Protein AF-A0A433I1K0-F1 (afdb_monomer)

Sequence (82 aa):
MVTATFTLDTYTLTVTKAGAGAATGTVSSSPAGIACGSDCTEGYAPGTLVTLTATAGSGYIFTGWSGAGCSGTDPCAVTMDA

Structure (mmCIF, N/CA/C/O backbone):
data_AF-A0A433I1K0-F1
#
_entry.id   AF-A0A433I1K0-F1
#
loop_
_atom_site.group_PDB
_atom_site.id
_atom_site.type_symbol
_atom_site.label_atom_id
_atom_site.label_alt_id
_atom_site.label_comp_id
_atom_site.label_asym_id
_atom_site.label_entity_id
_atom_site.label_seq_id
_atom_site.pdbx_PDB_ins_code
_atom_site.Cartn_x
_atom_site.Cartn_y
_atom_site.Cartn_z
_atom_site.occupancy
_atom_site.B_iso_or_equiv
_atom_site.auth_seq_id
_atom_site.auth_comp_id
_atom_site.auth_asym_id
_atom_site.auth_atom_id
_atom_site.pdbx_PDB_model_num
ATOM 1 N N . MET A 1 1 ? -30.763 14.775 29.985 1.00 55.69 1 MET A N 1
ATOM 2 C CA . MET A 1 1 ? -30.546 13.685 29.010 1.00 55.69 1 MET A CA 1
ATOM 3 C C . MET A 1 1 ? -29.053 13.504 28.843 1.00 55.69 1 MET A C 1
ATOM 5 O O . MET A 1 1 ? -28.348 14.505 28.836 1.00 55.69 1 MET A O 1
ATOM 9 N N . VAL A 1 2 ? -28.579 12.268 28.778 1.00 50.59 2 VAL A N 1
ATOM 10 C CA . VAL A 1 2 ? -27.171 11.942 28.532 1.00 50.59 2 VAL A CA 1
ATOM 11 C C . VAL A 1 2 ? -27.127 10.982 27.359 1.00 50.59 2 VAL A C 1
ATOM 13 O O . VAL A 1 2 ? -27.903 10.029 27.323 1.00 50.59 2 VAL A O 1
ATOM 16 N N . THR A 1 3 ? -26.241 11.267 26.412 1.00 61.88 3 THR A N 1
ATOM 17 C CA . THR A 1 3 ? -26.050 10.481 25.195 1.00 61.88 3 THR A CA 1
ATOM 18 C C . THR A 1 3 ? -24.590 10.060 25.143 1.00 61.88 3 THR A C 1
ATOM 20 O O . THR A 1 3 ? -23.708 10.912 25.220 1.00 61.88 3 THR A O 1
ATOM 23 N N . ALA A 1 4 ? -24.344 8.756 25.034 1.00 69.31 4 ALA A N 1
ATOM 24 C CA . ALA A 1 4 ? -23.027 8.212 24.734 1.00 69.31 4 ALA A CA 1
ATOM 25 C C . ALA A 1 4 ? -22.935 7.965 23.225 1.00 69.31 4 ALA A C 1
ATOM 27 O O . ALA A 1 4 ? -23.832 7.348 22.650 1.00 69.31 4 ALA A O 1
ATOM 28 N N . THR A 1 5 ? -21.861 8.443 22.602 1.00 78.12 5 THR A N 1
ATOM 29 C CA . THR A 1 5 ? -21.595 8.245 21.175 1.00 78.12 5 THR A CA 1
ATOM 30 C C . THR A 1 5 ? -20.352 7.386 21.033 1.00 78.12 5 THR A C 1
ATOM 32 O O . THR A 1 5 ? -19.321 7.691 21.626 1.00 78.12 5 THR A O 1
ATOM 35 N N . PHE A 1 6 ? -20.454 6.328 20.238 1.00 81.12 6 PHE A N 1
ATOM 36 C CA . PHE A 1 6 ? -19.344 5.445 19.905 1.00 81.12 6 PHE A CA 1
ATOM 37 C C . PHE A 1 6 ? -19.047 5.597 18.419 1.00 81.12 6 PHE A C 1
ATOM 39 O O . PHE A 1 6 ? -19.966 5.584 17.599 1.00 81.12 6 PHE A O 1
ATOM 46 N N . THR A 1 7 ? -17.773 5.749 18.080 1.00 77.88 7 THR A N 1
ATOM 47 C CA . THR A 1 7 ? -17.291 5.785 16.699 1.00 77.88 7 THR A CA 1
ATOM 48 C C . THR A 1 7 ? -16.326 4.636 16.481 1.00 77.88 7 THR A C 1
ATOM 50 O O . THR A 1 7 ? -15.662 4.192 17.417 1.00 77.88 7 THR A O 1
ATOM 53 N N . LEU A 1 8 ? -16.264 4.145 15.247 1.00 76.38 8 LEU A N 1
ATOM 54 C CA . LEU A 1 8 ? -15.246 3.181 14.862 1.00 76.38 8 LEU A CA 1
ATOM 55 C C . LEU A 1 8 ? -13.888 3.884 14.894 1.00 76.38 8 LEU A C 1
ATOM 57 O O . LEU A 1 8 ? -13.736 4.938 14.277 1.00 76.38 8 LEU A O 1
ATOM 61 N N . ASP A 1 9 ? -12.937 3.317 15.627 1.00 83.69 9 ASP A N 1
ATOM 62 C CA . ASP A 1 9 ? -11.547 3.746 15.554 1.00 83.69 9 ASP A CA 1
ATOM 63 C C . ASP A 1 9 ? -10.952 3.150 14.277 1.00 83.69 9 ASP A C 1
ATOM 65 O O . ASP A 1 9 ? -11.060 1.943 14.052 1.00 83.69 9 ASP A O 1
ATOM 69 N N . THR A 1 10 ? -10.427 3.985 13.388 1.00 88.50 10 THR A N 1
ATOM 70 C CA . THR A 1 10 ? -9.891 3.547 12.095 1.00 88.50 10 THR A CA 1
ATOM 71 C C . THR A 1 10 ? -8.499 4.108 11.902 1.00 88.50 10 THR A C 1
ATOM 73 O O . THR A 1 10 ? -8.281 5.307 12.072 1.00 88.50 10 THR A O 1
ATOM 76 N N . TYR A 1 11 ? -7.588 3.254 11.459 1.00 89.44 11 TYR A N 1
ATOM 77 C CA . TYR A 1 11 ? -6.204 3.587 11.183 1.00 89.44 11 TYR A CA 1
ATOM 78 C C . TYR A 1 11 ? -6.014 3.781 9.687 1.00 89.44 11 TYR A C 1
ATOM 80 O O . TYR A 1 11 ? -6.319 2.898 8.882 1.00 89.44 11 TYR A O 1
ATOM 88 N N . THR A 1 12 ? -5.502 4.949 9.312 1.00 91.25 12 THR A N 1
ATOM 89 C CA . THR A 1 12 ? -5.249 5.279 7.911 1.00 91.25 12 THR A CA 1
ATOM 90 C C . THR A 1 12 ? -3.945 4.644 7.448 1.00 91.25 12 THR A C 1
ATOM 92 O O . THR A 1 12 ? -2.863 5.020 7.902 1.00 91.25 12 THR A O 1
ATOM 95 N N . LEU A 1 13 ? -4.034 3.726 6.490 1.00 91.50 13 LEU A N 1
ATOM 96 C CA . LEU A 1 13 ? -2.881 3.200 5.772 1.00 91.50 13 LEU A CA 1
ATOM 97 C C . LEU A 1 13 ? -2.635 4.044 4.520 1.00 91.50 13 LEU A C 1
ATOM 99 O O . LEU A 1 13 ? -3.536 4.228 3.707 1.00 91.50 13 LEU A O 1
ATOM 103 N N . THR A 1 14 ? -1.408 4.540 4.354 1.00 93.31 14 THR A N 1
ATOM 104 C CA . THR A 1 14 ? -0.980 5.293 3.163 1.00 93.31 14 THR A CA 1
ATOM 105 C C . THR A 1 14 ? 0.098 4.523 2.414 1.00 93.31 14 THR A C 1
ATOM 107 O O . THR A 1 14 ? 1.131 4.178 2.988 1.00 93.31 14 THR A O 1
ATOM 110 N N . VAL A 1 15 ? -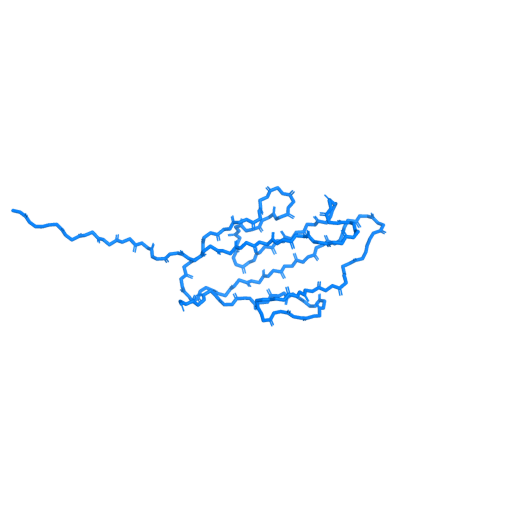0.118 4.287 1.121 1.00 93.31 15 VAL A N 1
ATOM 111 C CA . VAL A 1 15 ? 0.852 3.638 0.233 1.00 93.31 15 VAL A CA 1
ATOM 112 C C . VAL A 1 15 ? 1.548 4.685 -0.626 1.00 93.31 15 VAL A C 1
ATOM 114 O O . VAL A 1 15 ? 0.923 5.392 -1.411 1.00 93.31 15 VAL A O 1
ATOM 117 N N . THR A 1 16 ? 2.873 4.742 -0.535 1.00 91.94 16 THR A N 1
ATOM 118 C CA . T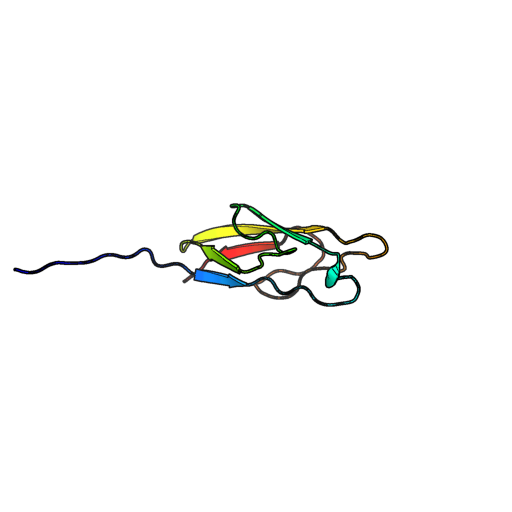HR A 1 16 ? 3.686 5.626 -1.374 1.00 91.94 16 THR A CA 1
ATOM 119 C C . THR A 1 16 ? 4.433 4.803 -2.411 1.00 91.94 16 THR A C 1
ATOM 121 O O . THR A 1 16 ? 5.192 3.897 -2.071 1.00 91.94 16 THR A O 1
ATOM 124 N N . LYS A 1 17 ? 4.255 5.140 -3.691 1.00 91.81 17 LYS A N 1
ATOM 125 C CA . LYS A 1 17 ? 5.037 4.559 -4.789 1.00 91.81 17 LYS A CA 1
ATOM 126 C C . LYS A 1 17 ? 6.310 5.377 -5.001 1.00 91.81 17 LYS A C 1
ATOM 128 O O . LYS A 1 17 ? 6.237 6.595 -5.141 1.00 91.81 17 LYS A O 1
ATOM 133 N N . ALA A 1 18 ? 7.460 4.713 -5.064 1.00 90.00 18 ALA A N 1
ATOM 134 C CA . ALA A 1 18 ? 8.763 5.348 -5.260 1.00 90.00 18 ALA A CA 1
ATOM 135 C C . ALA A 1 18 ? 9.578 4.641 -6.355 1.00 90.00 18 ALA A C 1
ATOM 137 O O . ALA A 1 18 ? 9.314 3.489 -6.692 1.00 90.00 18 ALA A O 1
ATOM 138 N N . GLY A 1 19 ? 10.577 5.339 -6.903 1.00 89.25 19 GLY A N 1
ATOM 139 C CA . GLY A 1 19 ? 11.472 4.814 -7.939 1.00 89.25 19 GLY A CA 1
ATOM 140 C C . GLY A 1 19 ? 10.975 5.001 -9.378 1.00 89.25 19 GLY A C 1
ATOM 141 O O . GLY A 1 19 ? 9.922 5.587 -9.644 1.00 89.25 19 GLY A O 1
ATOM 142 N N . ALA A 1 20 ? 11.773 4.519 -10.333 1.00 85.19 20 ALA A N 1
ATOM 143 C CA . ALA A 1 20 ? 11.427 4.562 -11.750 1.00 85.19 20 ALA A CA 1
ATOM 144 C C . ALA A 1 20 ? 10.258 3.600 -12.033 1.00 85.19 20 ALA A C 1
ATOM 146 O O . ALA A 1 20 ? 10.279 2.454 -11.596 1.00 85.19 20 ALA A O 1
ATOM 147 N N . GLY A 1 21 ? 9.223 4.075 -12.730 1.00 84.56 21 GLY A N 1
ATOM 148 C CA . GLY A 1 21 ? 7.994 3.305 -12.958 1.00 84.56 21 GLY A CA 1
ATOM 149 C C . GLY A 1 21 ? 6.904 3.506 -11.901 1.00 84.56 21 GLY A C 1
ATOM 150 O O . GLY A 1 21 ? 5.804 2.992 -12.072 1.00 84.56 21 GLY A O 1
ATOM 151 N N . ALA A 1 22 ? 7.133 4.315 -10.857 1.00 87.12 22 ALA A N 1
ATOM 152 C CA . ALA A 1 22 ? 6.108 4.633 -9.855 1.00 87.12 22 ALA A CA 1
ATOM 153 C C . ALA A 1 22 ? 4.837 5.270 -10.457 1.00 87.12 22 ALA A C 1
ATOM 155 O O . ALA A 1 22 ? 3.738 5.076 -9.936 1.00 87.12 22 ALA A O 1
ATOM 156 N N . ALA A 1 23 ? 4.968 6.003 -11.568 1.00 86.94 23 ALA A N 1
ATOM 157 C CA . ALA A 1 23 ? 3.840 6.619 -12.266 1.00 86.94 23 ALA A CA 1
ATOM 158 C C . ALA A 1 23 ? 2.929 5.596 -12.971 1.00 86.94 23 ALA A C 1
ATOM 160 O O . ALA A 1 23 ? 1.729 5.824 -13.071 1.00 86.94 23 ALA A O 1
ATOM 161 N N . THR A 1 24 ? 3.485 4.477 -13.442 1.00 90.69 24 THR A N 1
ATOM 16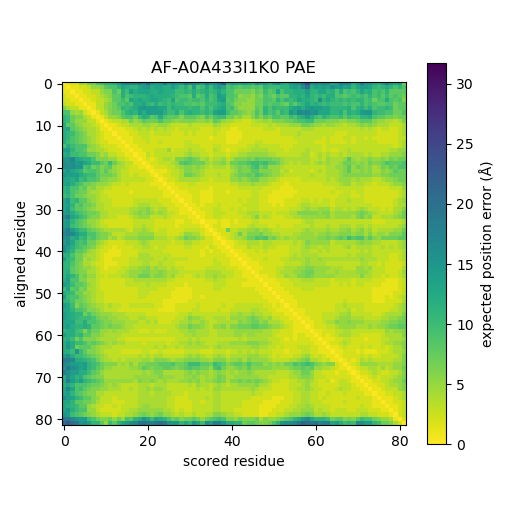2 C CA . THR A 1 24 ? 2.758 3.450 -14.210 1.00 90.69 24 THR A CA 1
ATOM 163 C C . THR A 1 24 ? 2.500 2.171 -13.414 1.00 90.69 24 THR A C 1
ATOM 165 O O . THR A 1 24 ? 1.667 1.363 -13.813 1.00 90.69 24 THR A O 1
ATOM 168 N N . GLY A 1 25 ? 3.189 1.982 -12.288 1.00 92.62 25 GLY A N 1
ATOM 169 C CA . GLY A 1 25 ? 2.933 0.905 -11.342 1.00 92.62 25 GLY A CA 1
ATOM 170 C C . GLY A 1 25 ? 1.655 1.128 -10.536 1.00 92.62 25 GLY A C 1
ATOM 171 O O . GLY A 1 25 ? 1.250 2.264 -10.257 1.00 92.62 25 GLY A O 1
ATOM 172 N N . THR A 1 26 ? 1.046 0.019 -10.130 1.00 94.62 26 THR A N 1
ATOM 173 C CA . THR A 1 26 ? -0.162 -0.008 -9.302 1.00 94.62 26 THR A CA 1
ATOM 174 C C . THR A 1 26 ? 0.062 -0.861 -8.060 1.00 94.62 26 THR A C 1
ATOM 176 O O . THR A 1 26 ? 0.871 -1.789 -8.069 1.00 94.62 26 THR A O 1
ATOM 179 N N . VAL A 1 27 ? -0.643 -0.538 -6.978 1.00 95.19 27 VAL A N 1
ATOM 180 C CA . VAL A 1 27 ? -0.698 -1.370 -5.769 1.00 95.19 27 VAL A CA 1
ATOM 181 C C . VAL A 1 27 ? -2.154 -1.600 -5.397 1.00 95.19 27 VAL A C 1
ATOM 183 O O . VAL A 1 27 ? -2.930 -0.652 -5.387 1.00 95.19 27 VAL A O 1
ATOM 186 N N . SER A 1 28 ? -2.521 -2.832 -5.073 1.00 95.56 28 SER A N 1
ATOM 187 C CA . SER A 1 28 ? -3.859 -3.189 -4.593 1.00 95.56 28 SER A CA 1
ATOM 188 C C . SER A 1 28 ? -3.795 -3.820 -3.206 1.00 95.56 28 SER A C 1
ATOM 190 O O . SER A 1 28 ? -2.845 -4.554 -2.923 1.00 95.56 28 SER A O 1
ATOM 192 N N . SER A 1 29 ? -4.811 -3.594 -2.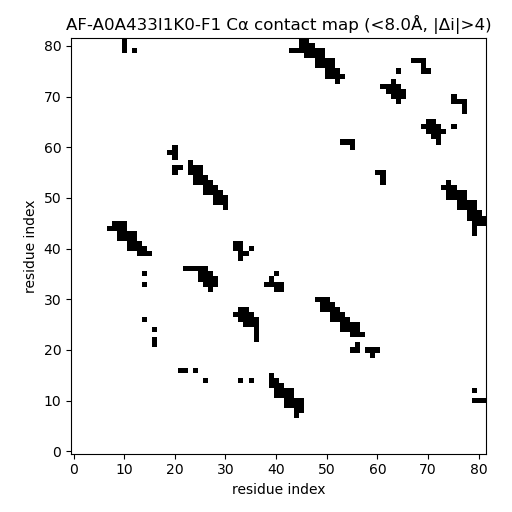373 1.00 95.38 29 SER A N 1
ATOM 193 C CA . SER A 1 29 ? -4.952 -4.241 -1.064 1.00 95.38 29 SER A CA 1
ATOM 194 C C . SER A 1 29 ? -6.040 -5.317 -1.015 1.00 95.38 29 SER A C 1
ATOM 196 O O . SER A 1 29 ? -7.015 -5.285 -1.765 1.00 95.38 29 SER A O 1
ATOM 198 N N . SER A 1 30 ? -5.890 -6.244 -0.067 1.00 94.25 30 SER A N 1
ATOM 199 C CA . SER A 1 30 ? -6.943 -7.136 0.424 1.00 94.25 30 SER A CA 1
ATOM 200 C C . SER A 1 30 ? -6.945 -7.113 1.960 1.00 94.25 30 SER A C 1
ATOM 202 O O . SER A 1 30 ? -5.945 -7.549 2.532 1.00 94.25 30 SER A O 1
ATOM 204 N N . PRO A 1 31 ? -8.013 -6.656 2.646 1.00 92.88 31 PRO A N 1
ATOM 205 C CA . PRO A 1 31 ? -9.301 -6.207 2.108 1.00 92.88 31 PRO A CA 1
ATOM 206 C C . PRO A 1 31 ? -9.200 -5.042 1.115 1.00 92.88 31 PRO A C 1
ATOM 208 O O . PRO A 1 31 ? -8.234 -4.276 1.134 1.00 92.88 31 PRO A O 1
ATOM 211 N N . ALA A 1 32 ? -10.179 -4.957 0.212 1.00 89.31 32 ALA A N 1
ATOM 212 C CA . ALA A 1 32 ? -10.219 -3.911 -0.803 1.00 89.31 32 ALA A CA 1
ATOM 213 C C . ALA A 1 32 ? -10.371 -2.528 -0.155 1.00 89.31 32 ALA A C 1
ATOM 215 O O . ALA A 1 32 ? -11.097 -2.382 0.825 1.00 89.31 32 ALA A O 1
ATOM 216 N N . GLY A 1 33 ? -9.700 -1.538 -0.735 1.00 89.75 33 GLY A N 1
ATOM 217 C CA . GLY A 1 33 ? -9.761 -0.138 -0.316 1.00 89.75 33 GLY A CA 1
ATOM 218 C C . GLY A 1 33 ? -8.600 0.668 -0.890 1.00 89.75 33 GLY A C 1
ATOM 219 O O . GLY A 1 33 ? -8.794 1.722 -1.476 1.00 89.75 33 GLY A O 1
ATOM 220 N N . ILE A 1 34 ? -7.396 0.087 -0.913 1.00 94.12 34 ILE A N 1
ATOM 221 C CA . ILE A 1 34 ? -6.261 0.675 -1.630 1.00 94.12 34 ILE A CA 1
ATOM 222 C C . ILE A 1 34 ? -6.207 0.130 -3.058 1.00 94.12 34 ILE A C 1
ATOM 224 O O . ILE A 1 34 ? -6.040 -1.071 -3.282 1.00 94.12 34 ILE A O 1
ATOM 228 N N . ALA A 1 35 ? -6.286 1.044 -4.023 1.00 93.31 35 ALA A N 1
ATOM 229 C CA . ALA A 1 35 ? -6.070 0.814 -5.447 1.00 93.31 35 ALA A CA 1
ATOM 230 C C . ALA A 1 35 ? -5.158 1.926 -5.985 1.00 93.31 35 ALA A C 1
ATOM 232 O O . ALA A 1 35 ? -5.564 2.828 -6.729 1.00 93.31 35 ALA A O 1
ATOM 233 N N . CYS A 1 36 ? -3.895 1.868 -5.566 1.00 89.75 36 CYS A N 1
ATOM 234 C CA . CYS A 1 36 ? -2.887 2.905 -5.738 1.00 89.75 36 CYS A CA 1
ATOM 235 C C . CYS A 1 36 ? -2.332 2.918 -7.170 1.00 89.75 36 CYS A C 1
ATOM 237 O O . CYS A 1 36 ? -1.162 2.649 -7.440 1.00 89.75 36 CYS A O 1
ATOM 239 N N . GLY A 1 37 ? -3.223 3.216 -8.109 1.00 84.50 37 GLY A N 1
ATOM 240 C CA . GLY A 1 37 ? -2.972 3.955 -9.343 1.00 84.50 37 GLY A CA 1
ATOM 241 C C . GLY A 1 37 ? -3.592 5.356 -9.267 1.00 84.50 37 GLY A C 1
ATOM 242 O O . GLY A 1 37 ? -2.998 6.305 -9.772 1.00 84.50 37 GLY A O 1
ATOM 243 N N . SER A 1 38 ? -4.724 5.483 -8.562 1.00 86.44 38 SER A N 1
ATOM 244 C CA . SER A 1 38 ? -5.432 6.741 -8.286 1.00 86.44 38 SER A CA 1
ATOM 245 C C . SER A 1 38 ? -5.751 6.952 -6.804 1.00 86.44 38 SER A C 1
ATOM 247 O O . SER A 1 38 ? -5.846 8.103 -6.391 1.00 86.44 38 SER A O 1
ATOM 249 N N . ASP A 1 39 ? -5.900 5.876 -6.019 1.00 91.88 39 ASP A N 1
ATOM 250 C CA . ASP A 1 39 ? -6.236 5.947 -4.593 1.00 91.88 39 ASP A CA 1
ATOM 251 C C . ASP A 1 39 ? -5.271 5.120 -3.739 1.00 91.88 39 ASP A C 1
ATOM 253 O O . ASP A 1 39 ? -5.181 3.898 -3.853 1.00 91.88 39 ASP A O 1
ATOM 257 N N . CYS A 1 40 ? -4.511 5.809 -2.899 1.00 94.00 40 CYS A N 1
ATOM 258 C CA . CYS A 1 40 ? -3.409 5.236 -2.140 1.00 94.00 40 CYS A CA 1
ATOM 259 C C . CYS A 1 40 ? -3.633 5.280 -0.625 1.00 94.00 40 CYS A C 1
ATOM 261 O O . CYS A 1 40 ? -2.699 4.990 0.125 1.00 94.00 40 CYS A O 1
ATOM 263 N N . THR A 1 41 ? -4.827 5.663 -0.172 1.00 93.56 41 THR A N 1
ATOM 264 C CA . THR A 1 41 ? -5.122 5.864 1.249 1.00 93.56 41 THR A CA 1
ATOM 265 C C . THR A 1 41 ? -6.447 5.231 1.625 1.00 93.56 41 THR A C 1
ATOM 267 O O . THR A 1 41 ? -7.455 5.545 1.012 1.00 93.56 41 THR A O 1
ATOM 270 N N . GLU A 1 42 ? -6.459 4.405 2.666 1.00 94.44 42 GLU A N 1
ATOM 271 C CA . GLU A 1 42 ? -7.691 3.789 3.169 1.00 94.44 42 GLU A CA 1
ATOM 272 C C . GLU A 1 42 ? -7.676 3.703 4.698 1.00 94.44 42 GLU A C 1
ATOM 274 O O . GLU A 1 42 ? -6.616 3.516 5.306 1.00 94.44 42 GLU A O 1
ATOM 279 N N . GLY A 1 43 ? -8.855 3.835 5.311 1.00 92.19 43 GLY A N 1
ATOM 280 C CA . GLY A 1 43 ? -9.063 3.628 6.738 1.00 92.19 43 GLY A CA 1
ATOM 281 C C . GLY A 1 43 ? -9.445 2.180 7.035 1.00 92.19 43 GLY A C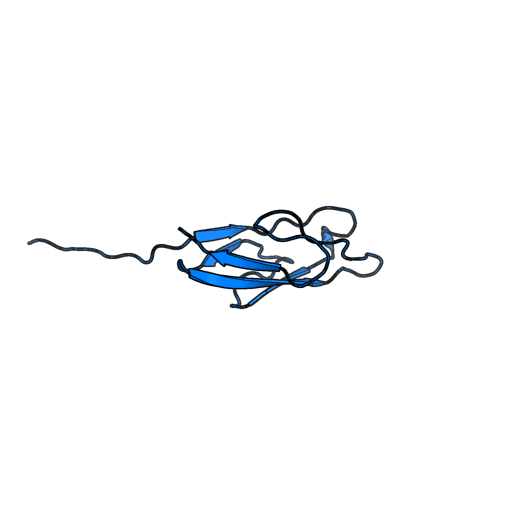 1
ATOM 282 O O . GLY A 1 43 ? -10.479 1.691 6.589 1.00 92.19 43 GLY A O 1
ATOM 283 N N . TYR A 1 44 ? -8.645 1.503 7.850 1.00 91.62 44 TYR A N 1
ATOM 284 C CA . TYR A 1 44 ? -8.925 0.139 8.291 1.00 91.62 44 TYR A CA 1
ATOM 285 C C . TYR A 1 44 ? -9.235 0.097 9.784 1.00 91.62 44 TYR A C 1
ATOM 287 O O . TYR A 1 44 ? -8.676 0.860 10.568 1.00 91.62 44 TYR A O 1
ATOM 295 N N . ALA A 1 45 ? -10.109 -0.818 10.198 1.00 90.88 45 ALA A N 1
ATOM 296 C CA . ALA A 1 45 ? -10.348 -1.062 11.617 1.00 90.88 45 ALA A CA 1
ATOM 297 C C . ALA A 1 45 ? -9.097 -1.679 12.284 1.00 90.88 45 ALA A C 1
ATOM 299 O O . ALA A 1 45 ? -8.360 -2.418 11.616 1.00 90.88 45 ALA A O 1
ATOM 300 N N . PRO A 1 46 ? -8.866 -1.443 13.586 1.00 89.50 46 PRO A N 1
ATOM 301 C CA . PRO A 1 46 ? -7.777 -2.074 14.319 1.00 89.50 46 PRO A CA 1
ATOM 302 C C . PRO A 1 46 ? -7.858 -3.603 14.245 1.00 89.50 46 PRO A C 1
ATOM 304 O O . PRO A 1 46 ? -8.941 -4.191 14.274 1.00 89.50 46 PRO A O 1
ATOM 307 N N . GLY A 1 47 ? -6.699 -4.250 14.144 1.00 88.69 47 GLY A N 1
ATOM 308 C CA . GLY A 1 47 ? -6.548 -5.694 13.974 1.00 88.69 47 GLY A CA 1
ATOM 309 C C . GLY A 1 47 ? -6.806 -6.205 12.553 1.00 88.69 47 GLY A C 1
ATOM 310 O O . GLY A 1 47 ? -6.751 -7.414 12.326 1.00 88.69 47 GLY A O 1
ATOM 311 N N . THR A 1 48 ? -7.083 -5.326 11.582 1.00 91.69 48 THR A N 1
ATOM 312 C CA . THR A 1 48 ? -7.256 -5.741 10.182 1.00 91.69 48 THR A CA 1
ATOM 313 C C . THR A 1 48 ? -5.912 -6.133 9.577 1.00 91.69 48 THR A C 1
ATOM 315 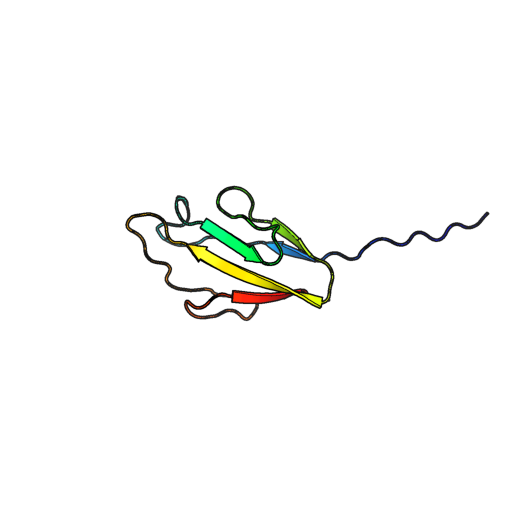O O . THR A 1 48 ? -4.976 -5.338 9.578 1.00 91.69 48 THR A O 1
ATOM 318 N N . LEU A 1 49 ? -5.826 -7.337 9.006 1.00 93.00 49 LEU A N 1
ATOM 319 C CA . LEU A 1 49 ? -4.678 -7.767 8.210 1.00 93.00 49 LEU A CA 1
ATOM 320 C C . LEU A 1 49 ? -4.862 -7.336 6.751 1.00 93.00 49 LEU A C 1
ATOM 322 O O . LEU A 1 49 ? -5.696 -7.892 6.037 1.00 93.00 49 LEU A O 1
ATOM 326 N N . VAL A 1 50 ? -4.069 -6.367 6.305 1.00 94.56 50 VAL A N 1
ATOM 327 C CA . VAL A 1 50 ? -4.092 -5.820 4.947 1.00 94.56 50 VAL A CA 1
ATOM 328 C C . VAL A 1 50 ? -2.933 -6.399 4.144 1.00 94.56 50 VAL A C 1
ATOM 330 O O . VAL A 1 50 ? -1.771 -6.181 4.462 1.00 94.56 50 VAL A O 1
ATOM 333 N N . THR A 1 51 ? -3.235 -7.123 3.071 1.00 95.50 51 THR A N 1
ATOM 334 C CA . THR A 1 51 ? -2.230 -7.650 2.138 1.00 95.50 51 THR A CA 1
ATOM 335 C C . THR A 1 51 ? -2.124 -6.748 0.916 1.00 95.50 51 THR A C 1
ATOM 337 O O . THR A 1 51 ? -3.081 -6.622 0.157 1.00 95.50 51 THR A O 1
ATOM 340 N N . LEU A 1 52 ? -0.961 -6.142 0.706 1.00 95.06 52 LEU A N 1
ATOM 341 C CA . LEU A 1 52 ? -0.630 -5.282 -0.422 1.00 95.06 52 LEU A CA 1
ATOM 342 C C . LEU A 1 52 ? 0.102 -6.070 -1.510 1.00 95.06 52 LEU A C 1
ATOM 344 O O . LEU A 1 52 ? 1.086 -6.762 -1.252 1.00 95.06 52 LEU A O 1
ATOM 348 N N . THR A 1 53 ? -0.354 -5.921 -2.749 1.00 95.19 53 THR A N 1
ATOM 349 C CA . THR A 1 53 ? 0.264 -6.520 -3.938 1.00 95.19 53 THR A CA 1
ATOM 350 C C . THR A 1 53 ? 0.634 -5.420 -4.920 1.00 95.19 53 THR A C 1
ATOM 352 O O . THR A 1 53 ? -0.212 -4.604 -5.279 1.00 95.19 53 THR A O 1
ATOM 355 N N . ALA A 1 54 ? 1.892 -5.389 -5.360 1.00 94.38 54 ALA A N 1
A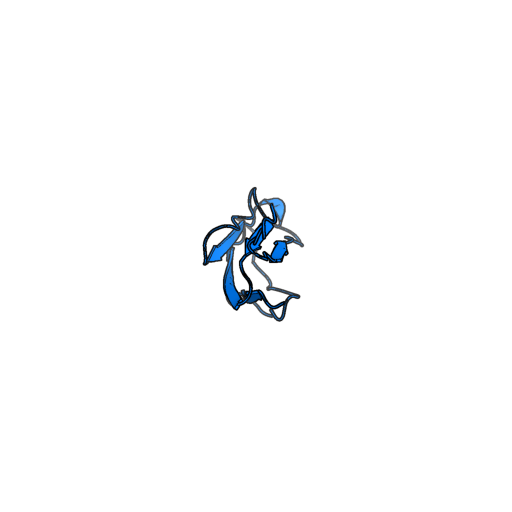TOM 356 C CA . ALA A 1 54 ? 2.381 -4.436 -6.349 1.00 94.38 54 ALA A CA 1
ATOM 357 C C . ALA A 1 54 ? 2.421 -5.079 -7.733 1.00 94.38 54 ALA A C 1
ATOM 359 O O . ALA A 1 54 ? 2.906 -6.196 -7.899 1.00 94.38 54 ALA A O 1
ATOM 360 N N . THR A 1 55 ? 1.977 -4.330 -8.737 1.00 93.50 55 THR A N 1
ATOM 361 C CA . THR A 1 55 ? 2.154 -4.673 -10.148 1.00 93.50 55 THR A CA 1
ATOM 362 C C . THR A 1 55 ? 2.957 -3.565 -10.816 1.00 93.50 55 THR A C 1
ATOM 364 O O . THR A 1 55 ? 2.548 -2.400 -10.823 1.00 93.50 55 THR A O 1
ATOM 367 N N . ALA A 1 56 ? 4.121 -3.914 -11.365 1.00 92.81 56 ALA A N 1
ATOM 368 C CA . ALA A 1 56 ? 4.958 -2.967 -12.091 1.00 92.81 56 ALA A CA 1
ATOM 369 C C . ALA A 1 56 ? 4.312 -2.573 -13.427 1.00 92.81 56 ALA A C 1
ATOM 371 O O . ALA A 1 56 ? 3.681 -3.395 -14.092 1.00 92.81 56 ALA A O 1
ATOM 372 N N . GLY A 1 57 ? 4.490 -1.315 -13.831 1.00 90.75 57 GLY A N 1
ATOM 373 C CA . GLY A 1 57 ? 4.095 -0.864 -15.162 1.00 90.75 57 GLY A CA 1
ATOM 374 C C . GLY A 1 57 ? 5.027 -1.402 -16.254 1.00 90.75 57 GLY A C 1
ATOM 375 O O . GLY A 1 57 ? 6.149 -1.832 -15.982 1.00 90.75 57 GLY A O 1
ATOM 376 N N . SER A 1 58 ? 4.583 -1.336 -17.510 1.00 91.75 58 SER A N 1
ATOM 377 C CA . SER A 1 58 ? 5.355 -1.800 -18.670 1.00 91.75 58 SER A CA 1
ATOM 378 C C . SER A 1 58 ? 6.762 -1.193 -18.721 1.00 91.75 58 SER A C 1
ATOM 380 O O . SER A 1 58 ? 6.919 0.024 -18.633 1.00 91.75 58 SER A O 1
ATOM 382 N N . GLY A 1 59 ? 7.779 -2.041 -18.900 1.00 92.00 59 GLY A N 1
ATOM 383 C CA . GLY A 1 59 ? 9.187 -1.630 -18.981 1.00 92.00 59 GLY A CA 1
ATOM 384 C C . GLY A 1 59 ? 9.892 -1.451 -17.631 1.00 92.00 59 GLY A C 1
ATOM 385 O O . GLY A 1 59 ? 11.083 -1.148 -17.618 1.00 92.00 59 GLY A O 1
ATOM 386 N N . TYR A 1 60 ? 9.194 -1.670 -16.514 1.00 93.75 60 TYR A N 1
ATOM 387 C CA . TYR A 1 60 ? 9.748 -1.584 -15.164 1.00 93.75 60 TYR A CA 1
ATOM 388 C C . TYR A 1 60 ? 9.588 -2.903 -14.411 1.00 93.75 60 TYR A C 1
ATOM 390 O O . TYR A 1 60 ? 8.761 -3.746 -14.756 1.00 93.75 60 TYR A O 1
ATOM 398 N N . ILE A 1 61 ? 10.380 -3.063 -13.354 1.00 92.56 61 ILE A N 1
ATOM 399 C CA . ILE A 1 61 ? 10.276 -4.181 -12.417 1.00 92.56 61 ILE A CA 1
ATOM 400 C C . ILE A 1 61 ? 9.959 -3.651 -11.024 1.00 92.56 61 ILE A C 1
ATOM 402 O O . ILE A 1 61 ? 10.420 -2.576 -10.639 1.00 92.56 61 ILE A O 1
ATOM 406 N N . PHE A 1 62 ? 9.180 -4.414 -10.264 1.00 92.94 62 PHE A N 1
ATOM 407 C CA . PHE A 1 62 ? 8.976 -4.136 -8.851 1.00 92.94 62 PHE A CA 1
ATOM 408 C C . PHE A 1 62 ? 10.175 -4.678 -8.070 1.00 92.94 62 PHE A C 1
ATOM 410 O O . PHE A 1 62 ? 10.439 -5.877 -8.088 1.00 92.94 62 PHE A O 1
ATOM 417 N N . THR A 1 63 ? 10.925 -3.788 -7.422 1.00 92.06 63 THR A N 1
ATOM 418 C CA . THR A 1 63 ? 12.175 -4.142 -6.730 1.00 92.06 63 THR A CA 1
ATOM 419 C C . THR A 1 63 ? 11.977 -4.502 -5.261 1.00 92.06 63 THR A C 1
ATOM 421 O O . THR A 1 63 ? 12.893 -5.039 -4.647 1.00 92.06 63 THR A O 1
ATOM 424 N N . GLY A 1 64 ? 10.800 -4.221 -4.701 1.00 93.50 64 GLY A N 1
ATOM 425 C CA . GLY A 1 64 ? 10.426 -4.637 -3.357 1.00 93.50 64 GLY A CA 1
ATOM 426 C C . GLY A 1 64 ? 9.768 -3.550 -2.517 1.00 93.50 64 GLY A C 1
ATOM 427 O O . GLY A 1 64 ? 9.723 -2.374 -2.882 1.00 93.50 64 GLY A O 1
ATOM 428 N N . TRP A 1 65 ? 9.248 -3.986 -1.378 1.00 94.44 65 TRP A N 1
ATOM 429 C CA . TRP A 1 65 ? 8.670 -3.165 -0.329 1.00 94.44 65 TRP A CA 1
ATOM 430 C C . TRP A 1 65 ? 9.734 -2.676 0.644 1.00 94.44 65 TRP A C 1
ATOM 432 O O . TRP A 1 65 ? 10.768 -3.314 0.854 1.00 94.44 65 TRP A O 1
ATOM 442 N N . SER A 1 66 ? 9.426 -1.561 1.296 1.00 91.81 66 SER A N 1
ATOM 443 C CA . SER A 1 66 ? 10.180 -1.055 2.434 1.00 91.81 66 SER A CA 1
ATOM 444 C C . SER A 1 66 ? 9.241 -0.332 3.393 1.00 91.81 66 SER A C 1
ATOM 446 O O . SER A 1 66 ? 8.437 0.487 2.948 1.00 91.81 66 SER A O 1
ATOM 448 N N . GLY A 1 67 ? 9.398 -0.572 4.695 1.00 87.75 67 GLY A N 1
ATOM 449 C CA . GLY A 1 67 ? 8.586 0.061 5.739 1.00 87.75 67 GLY A CA 1
ATOM 450 C C . GLY A 1 67 ? 7.372 -0.775 6.143 1.00 87.75 67 GLY A C 1
ATOM 451 O O . GLY A 1 67 ? 7.090 -1.804 5.538 1.00 87.75 67 GLY A O 1
ATOM 452 N N . ALA A 1 68 ? 6.691 -0.356 7.216 1.00 81.94 68 ALA A N 1
ATOM 453 C CA . ALA A 1 68 ? 5.529 -1.052 7.789 1.00 81.94 68 ALA A CA 1
ATOM 454 C C . ALA A 1 68 ? 5.755 -2.560 8.056 1.00 81.94 68 ALA A C 1
ATOM 456 O O . ALA A 1 68 ? 4.840 -3.364 7.939 1.00 81.94 68 ALA A O 1
ATOM 457 N N . GLY A 1 69 ? 6.996 -2.954 8.373 1.00 84.81 69 GLY A N 1
ATOM 458 C CA . GLY A 1 69 ? 7.371 -4.358 8.582 1.00 84.81 69 GLY A CA 1
ATOM 459 C C . GLY A 1 69 ? 7.555 -5.181 7.301 1.00 84.81 69 GLY A C 1
ATOM 460 O O . GLY A 1 69 ? 7.962 -6.336 7.379 1.00 84.81 69 GLY A O 1
ATOM 461 N N . CYS A 1 70 ? 7.331 -4.596 6.124 1.00 91.69 70 CYS A N 1
ATOM 462 C CA . CYS A 1 70 ? 7.505 -5.263 4.843 1.00 91.69 70 CYS A CA 1
ATOM 463 C C . CYS A 1 70 ? 8.902 -5.042 4.261 1.00 91.69 70 CYS A C 1
ATOM 465 O O . CYS A 1 70 ? 9.450 -3.934 4.266 1.00 91.69 70 CYS A O 1
ATOM 467 N N . SER A 1 71 ? 9.464 -6.120 3.718 1.00 91.25 71 SER A N 1
ATOM 468 C CA . SER A 1 71 ? 10.732 -6.119 2.994 1.00 91.25 71 SER A CA 1
ATOM 469 C C . SER A 1 71 ? 10.724 -7.208 1.923 1.00 91.25 71 SER A C 1
ATOM 471 O O . SER A 1 71 ? 10.039 -8.218 2.072 1.00 91.25 71 SER A O 1
ATOM 473 N N . GLY A 1 72 ? 11.474 -7.002 0.840 1.00 91.38 72 GLY A N 1
ATOM 474 C CA . GLY A 1 72 ? 11.518 -7.938 -0.288 1.00 91.38 72 GLY A CA 1
ATOM 475 C C . GLY A 1 72 ? 10.380 -7.737 -1.290 1.00 91.38 72 GLY A C 1
ATOM 476 O O . GLY A 1 72 ? 9.701 -6.715 -1.276 1.00 91.38 72 GLY A O 1
ATOM 477 N N . THR A 1 73 ? 10.208 -8.684 -2.209 1.00 92.38 73 THR A N 1
ATOM 478 C CA . THR A 1 73 ? 9.285 -8.571 -3.356 1.00 92.38 73 THR A CA 1
ATOM 479 C C . THR A 1 73 ? 7.956 -9.296 -3.169 1.00 92.38 73 THR A C 1
ATOM 481 O O . THR A 1 73 ? 7.065 -9.137 -4.002 1.00 92.38 73 THR A O 1
ATOM 484 N N . ASP A 1 74 ? 7.821 -10.086 -2.106 1.00 92.62 74 ASP A N 1
ATOM 485 C CA . ASP A 1 74 ? 6.594 -10.821 -1.801 1.00 92.62 74 ASP A CA 1
ATOM 486 C C . ASP A 1 74 ? 5.454 -9.868 -1.409 1.00 92.62 74 ASP A C 1
ATOM 488 O O . ASP A 1 74 ? 5.717 -8.725 -1.023 1.00 92.62 74 ASP A O 1
ATOM 492 N N . PRO A 1 75 ? 4.177 -10.289 -1.504 1.00 92.81 75 PRO A N 1
ATOM 493 C CA . PRO A 1 75 ? 3.060 -9.487 -1.017 1.00 92.81 75 PRO A CA 1
ATOM 494 C C . PRO A 1 75 ? 3.283 -9.014 0.425 1.00 92.81 75 PRO A C 1
ATOM 496 O O . PRO A 1 75 ? 3.703 -9.776 1.294 1.00 92.81 75 PRO A O 1
ATOM 499 N N . CYS A 1 76 ? 3.002 -7.739 0.672 1.00 94.50 76 CYS A N 1
ATOM 500 C CA . CYS A 1 76 ? 3.264 -7.087 1.947 1.00 94.50 76 CYS A CA 1
ATOM 501 C C . CYS A 1 76 ? 2.036 -7.199 2.852 1.00 94.50 76 CYS A C 1
ATOM 503 O O . CYS A 1 76 ? 1.001 -6.605 2.564 1.00 94.50 76 CYS A O 1
ATOM 505 N N . ALA A 1 77 ? 2.136 -7.969 3.932 1.00 93.88 77 ALA A N 1
ATOM 506 C CA . ALA A 1 77 ? 1.074 -8.102 4.921 1.00 93.88 77 ALA A CA 1
ATOM 507 C C . ALA A 1 77 ? 1.304 -7.115 6.075 1.00 93.88 77 ALA A C 1
ATOM 509 O O . ALA A 1 77 ? 2.294 -7.219 6.796 1.00 93.88 77 ALA A O 1
ATOM 510 N N . VAL A 1 78 ? 0.383 -6.170 6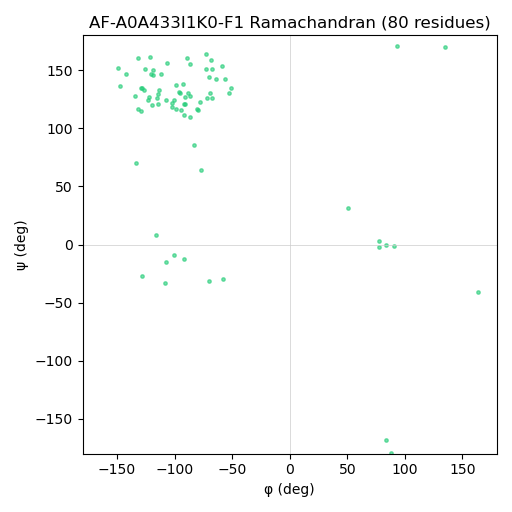.239 1.00 92.38 78 VAL A N 1
ATOM 511 C CA . VAL A 1 78 ? 0.398 -5.145 7.285 1.00 92.38 78 VAL A CA 1
ATOM 512 C C . VAL A 1 78 ? -0.782 -5.390 8.209 1.00 92.38 78 VAL A C 1
ATOM 514 O O . VAL A 1 78 ? -1.930 -5.378 7.766 1.00 92.38 78 VAL A O 1
ATOM 517 N N . THR A 1 79 ? -0.517 -5.604 9.492 1.00 91.69 79 THR A N 1
ATOM 518 C CA . THR A 1 79 ? -1.572 -5.599 10.507 1.00 91.69 79 THR A CA 1
ATOM 519 C C . THR A 1 79 ? -1.782 -4.165 10.974 1.00 91.69 79 THR A C 1
ATOM 521 O O . THR A 1 79 ? -0.828 -3.455 11.292 1.00 91.69 79 THR A O 1
ATOM 524 N N . MET A 1 80 ? -3.031 -3.713 10.932 1.00 90.69 80 MET A N 1
ATOM 525 C CA . MET A 1 80 ? -3.409 -2.365 11.337 1.00 90.69 80 MET A CA 1
ATOM 526 C C . MET A 1 80 ? -3.582 -2.345 12.849 1.00 90.69 80 MET A C 1
ATOM 528 O O . MET A 1 80 ? -4.673 -2.578 13.363 1.00 90.69 80 MET A O 1
ATOM 532 N N . ASP A 1 81 ? -2.475 -2.143 13.545 1.00 79.25 81 ASP A N 1
ATOM 533 C CA . ASP A 1 81 ? -2.412 -2.155 15.003 1.00 79.25 81 ASP A CA 1
ATOM 534 C C . ASP A 1 81 ? -2.684 -0.754 15.569 1.00 79.25 81 ASP A C 1
ATOM 536 O O . ASP A 1 81 ? -2.576 0.246 14.853 1.00 79.25 81 ASP A O 1
ATOM 540 N N . ALA A 1 82 ? -3.048 -0.705 16.853 1.00 61.94 82 ALA A N 1
A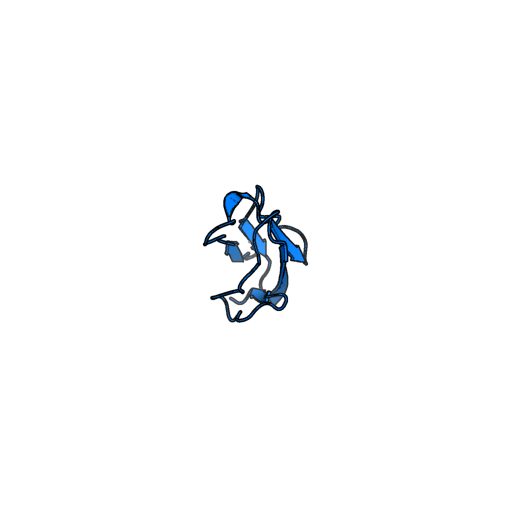TOM 541 C CA . ALA A 1 82 ? -3.359 0.525 17.571 1.00 61.94 82 ALA A CA 1
ATOM 542 C C . ALA A 1 82 ? -2.138 1.301 18.073 1.00 61.94 82 ALA A C 1
ATOM 544 O O . ALA A 1 82 ? -1.156 0.646 18.492 1.00 61.94 82 ALA A O 1
#

Foldseek 3Di:
DDDDDDDFDWDKDFDDQDDDQSQFKWKAKVVGDGTPNPRGIDTDGAQDWIWIAIDGGPPDDDQFDDDQPTTGHDTDIHGRHD

Mean predicted aligned error: 4.7 Å

pLDDT: mean 88.73, std 8.62, range [50.59, 95.56]

Secondary structure (DSSP, 8-state):
----------EEEE----STTTTT-EEEEESTT-BTTTB-EEEE-TTEEEEEEEEPPTT-----EEETTEEESS-EEEEE--

Solvent-accessible surface area (backbone atoms only — not comparable to full-atom values): 5049 Å² total; per-residue (Å²): 141,86,83,89,84,86,75,87,67,62,49,74,49,74,65,82,76,71,71,82,44,36,90,61,20,36,33,40,35,42,65,79,66,31,46,31,75,86,38,35,59,35,73,39,48,66,73,40,66,35,37,36,42,78,45,55,18,93,98,43,72,73,87,49,50,75,58,82,91,28,65,47,71,66,73,35,67,36,69,37,71,130

Radius of gyration: 15.44 Å; Cα contacts (8 Å, |Δi|>4): 150; chains: 1; bounding box: 43×24×48 Å